Protein AF-A0A2M7X2H9-F1 (afdb_monomer)

Mean predicted aligned error: 3.69 Å

Radius of gyration: 14.56 Å; Cα contacts (8 Å, |Δi|>4): 134; chains: 1; bounding box: 46×22×44 Å

Nearest PDB structures (foldseek):
  6d32-assembly1_A  TM=3.679E-01  e=7.173E+00  Xenopus laevis
  6qgd-assembly1_A  TM=3.933E-01  e=9.334E+00  Escherichia coli O157:H7

Organism: NCBI:txid1975080

Foldseek 3Di:
DPPPDALVCQLVVLVQDDDPVLVVLLVVLLCVLLVNDDDDNVVSVVVSVVVSLVVLVPDPDPSSSLSNVLSVLSVVLVSCVSSVNPVSSLVSLVVSLVSCVVSVVVVSNVNSVVVSVVVVVVVVD

Solvent-accessible surface area (backbone atoms only — not comparable to full-atom values): 6693 Å² total; per-residue (Å²): 132,87,76,85,71,45,79,91,48,42,20,57,75,30,62,30,72,79,51,74,70,48,47,54,47,50,52,51,45,26,32,33,61,62,68,76,39,90,72,63,65,66,62,48,51,51,53,44,49,59,56,50,49,53,60,30,66,67,43,84,49,68,67,57,21,58,33,13,49,43,10,46,39,45,46,54,16,50,45,30,42,76,17,70,36,56,68,59,17,50,54,38,39,50,53,30,23,52,52,24,46,77,70,65,39,58,72,57,22,51,43,42,49,57,50,49,52,57,52,60,62,60,70,74,113

Secondary structure (DSSP, 8-state):
------GGGHHHHTT----HHHHHHHHHHHHHHTTSS---HHHHHHHHHHHHHHHHHT--SHHHHHHHHHHHHHHHHHHHHHTT-HHHHHHHHHHHHHHHHHTT-HHHHHHHHHHHHHHHHHTT-

Structure (mmCIF, N/CA/C/O backbone):
data_AF-A0A2M7X2H9-F1
#
_entry.id   AF-A0A2M7X2H9-F1
#
loop_
_atom_site.group_PDB
_atom_site.id
_atom_site.type_symbol
_atom_site.label_atom_id
_atom_site.label_alt_id
_atom_site.label_comp_id
_atom_site.label_asym_id
_atom_site.label_entity_id
_atom_site.label_seq_id
_atom_site.pdbx_PDB_ins_code
_atom_site.Cartn_x
_atom_site.Cartn_y
_atom_site.Cartn_z
_atom_site.occupancy
_atom_site.B_iso_or_equiv
_atom_site.auth_seq_id
_atom_site.auth_comp_id
_atom_site.auth_asym_id
_atom_site.auth_atom_id
_atom_site.pdbx_PDB_model_num
ATOM 1 N N . MET A 1 1 ? 5.270 -11.494 24.174 1.00 37.25 1 MET A N 1
ATOM 2 C CA . MET A 1 1 ? 4.783 -12.094 22.912 1.00 37.25 1 MET A CA 1
ATOM 3 C C . MET A 1 1 ? 5.388 -11.312 21.761 1.00 37.25 1 MET A C 1
ATOM 5 O O . MET A 1 1 ? 5.042 -10.151 21.602 1.00 37.25 1 MET A O 1
ATOM 9 N N . ILE A 1 2 ? 6.335 -11.891 21.016 1.00 37.28 2 ILE A N 1
ATOM 10 C CA . ILE A 1 2 ? 6.847 -11.263 19.790 1.00 37.28 2 ILE A CA 1
ATOM 11 C C . ILE A 1 2 ? 5.798 -11.537 18.719 1.00 37.28 2 ILE A C 1
ATOM 13 O O . ILE A 1 2 ? 5.728 -12.637 18.178 1.00 37.28 2 ILE A O 1
ATOM 17 N N . SER A 1 3 ? 4.923 -10.564 18.487 1.00 44.91 3 SER A N 1
ATOM 18 C CA . SER A 1 3 ? 4.001 -10.602 17.361 1.00 44.91 3 SER A CA 1
ATOM 19 C C . SER A 1 3 ? 4.825 -10.641 16.072 1.00 44.91 3 SER A C 1
ATOM 21 O O . SER A 1 3 ? 5.531 -9.688 15.748 1.00 44.91 3 SER A O 1
ATOM 23 N N . THR A 1 4 ? 4.778 -11.757 15.345 1.00 63.28 4 THR A N 1
ATOM 24 C CA . THR A 1 4 ? 5.411 -11.975 14.030 1.00 63.28 4 THR A CA 1
ATOM 25 C C . THR A 1 4 ? 4.660 -11.239 12.915 1.00 63.28 4 THR A C 1
ATOM 27 O O . THR A 1 4 ? 4.478 -11.748 11.808 1.00 63.28 4 THR A O 1
ATOM 30 N N . LEU A 1 5 ? 4.196 -10.025 13.203 1.00 76.25 5 LEU A N 1
ATOM 31 C CA . LEU A 1 5 ? 3.535 -9.152 12.249 1.00 76.25 5 LEU A CA 1
ATOM 32 C C . LEU A 1 5 ? 4.553 -8.768 11.166 1.00 76.25 5 LEU A C 1
ATOM 34 O O . LEU A 1 5 ? 5.559 -8.106 11.427 1.00 76.25 5 LEU A O 1
ATOM 38 N N . ARG A 1 6 ? 4.318 -9.263 9.950 1.00 89.06 6 ARG A N 1
ATOM 39 C CA . ARG A 1 6 ? 5.122 -8.971 8.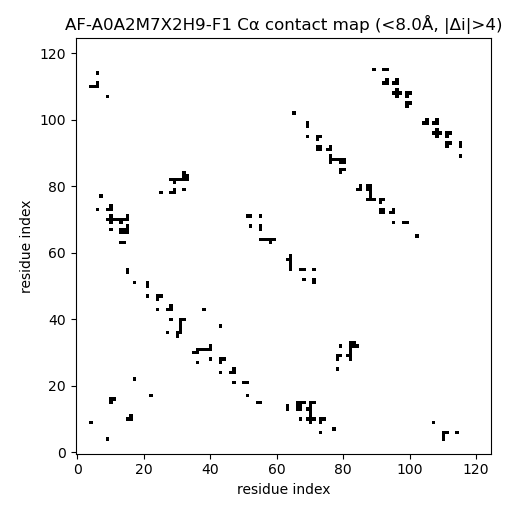761 1.00 89.06 6 ARG A CA 1
ATOM 40 C C . ARG A 1 6 ? 4.457 -7.862 7.961 1.00 89.06 6 ARG A C 1
ATOM 42 O O . ARG A 1 6 ? 3.237 -7.871 7.816 1.00 89.06 6 ARG A O 1
ATOM 49 N N . ILE A 1 7 ? 5.270 -6.984 7.370 1.00 95.25 7 ILE A N 1
ATOM 50 C CA . ILE A 1 7 ? 4.791 -5.882 6.522 1.00 95.25 7 ILE A CA 1
ATOM 51 C C . ILE A 1 7 ? 3.875 -6.372 5.391 1.00 95.25 7 ILE A C 1
ATOM 53 O O . ILE A 1 7 ? 2.856 -5.752 5.126 1.00 95.25 7 ILE A O 1
ATOM 57 N N . ASP A 1 8 ? 4.170 -7.543 4.816 1.00 96.06 8 ASP A N 1
ATOM 58 C CA . ASP A 1 8 ? 3.389 -8.158 3.732 1.00 96.06 8 ASP A CA 1
ATOM 59 C C . ASP A 1 8 ? 1.954 -8.525 4.144 1.00 96.06 8 ASP A C 1
ATOM 61 O O . ASP A 1 8 ? 1.077 -8.668 3.301 1.00 96.06 8 ASP A O 1
ATOM 65 N N . HIS A 1 9 ? 1.711 -8.730 5.440 1.00 94.38 9 HIS A N 1
ATOM 66 C CA . HIS A 1 9 ? 0.403 -9.138 5.955 1.00 94.38 9 HIS A CA 1
ATOM 67 C C . HIS A 1 9 ? -0.393 -7.962 6.524 1.00 94.38 9 HIS A C 1
ATOM 69 O O . HIS A 1 9 ? -1.586 -8.112 6.793 1.00 94.38 9 HIS A O 1
ATOM 75 N N . LEU A 1 10 ? 0.251 -6.806 6.727 1.00 95.81 10 LEU A N 1
ATOM 76 C CA . LEU A 1 10 ? -0.360 -5.659 7.389 1.00 95.81 10 LEU A CA 1
ATOM 77 C C . LEU A 1 10 ? -1.635 -5.159 6.700 1.00 95.81 10 LEU A C 1
ATOM 79 O O . LEU A 1 10 ? -2.604 -4.959 7.430 1.00 95.81 10 LEU A O 1
ATOM 83 N N . PRO A 1 11 ? -1.707 -5.024 5.359 1.00 97.81 11 PRO A N 1
ATOM 84 C CA . PRO A 1 11 ? -2.932 -4.582 4.693 1.00 97.81 11 PRO A CA 1
ATOM 85 C C . PRO A 1 11 ? -4.146 -5.426 5.093 1.00 97.81 11 PRO A C 1
ATOM 87 O O . PRO A 1 11 ? -5.130 -4.897 5.609 1.00 97.81 11 PRO A O 1
ATOM 90 N N . ARG A 1 12 ? -4.017 -6.756 5.009 1.00 95.69 12 ARG A N 1
ATOM 91 C CA . ARG A 1 12 ? -5.079 -7.698 5.385 1.00 95.69 12 ARG A CA 1
ATOM 92 C C . ARG A 1 12 ? -5.399 -7.669 6.880 1.00 95.69 12 ARG A C 1
ATOM 94 O O . ARG A 1 12 ? -6.569 -7.716 7.244 1.00 95.69 12 ARG A O 1
ATOM 101 N N . VAL A 1 13 ? -4.387 -7.598 7.750 1.00 95.31 13 VAL A N 1
ATOM 102 C CA . VAL A 1 13 ? -4.584 -7.504 9.215 1.00 95.31 13 VAL A CA 1
ATOM 103 C C . VAL A 1 13 ? -5.343 -6.230 9.592 1.00 95.31 13 VAL A C 1
ATOM 105 O O . VAL A 1 13 ? -6.159 -6.237 10.510 1.00 95.31 13 VAL A O 1
ATOM 108 N N . LEU A 1 14 ? -5.099 -5.149 8.858 1.00 96.62 14 LEU A N 1
ATOM 109 C CA . LEU A 1 14 ? -5.767 -3.862 9.008 1.00 96.62 14 LEU A CA 1
ATOM 110 C C . LEU A 1 14 ? -7.139 -3.804 8.327 1.00 96.62 14 LEU A C 1
ATOM 112 O O . LEU A 1 14 ? -7.810 -2.777 8.383 1.00 96.62 14 LEU A O 1
ATOM 116 N N . GLY A 1 15 ? -7.572 -4.901 7.710 1.00 96.25 15 GLY A N 1
ATOM 117 C CA . GLY A 1 15 ? -8.862 -4.999 7.050 1.00 96.25 15 GLY A CA 1
ATOM 118 C C . GLY A 1 15 ? -8.876 -4.471 5.620 1.00 96.25 15 GLY A C 1
ATOM 119 O O . GLY A 1 15 ? -9.917 -4.567 4.997 1.00 96.25 15 GLY A O 1
ATOM 120 N N . PHE A 1 16 ? -7.770 -3.981 5.056 1.00 97.88 16 PHE A N 1
ATOM 121 C CA . PHE A 1 16 ? -7.723 -3.673 3.627 1.00 97.88 16 PHE A CA 1
ATOM 122 C C . PHE A 1 16 ? -7.565 -4.965 2.819 1.00 97.88 16 PHE A C 1
ATOM 124 O O . PHE A 1 16 ? -6.532 -5.639 2.882 1.00 97.88 16 PHE A O 1
ATOM 131 N N . VAL A 1 17 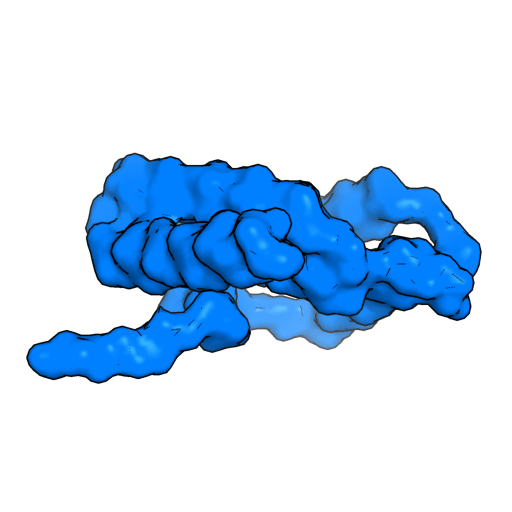? -8.605 -5.319 2.067 1.00 95.62 17 VAL A N 1
ATOM 132 C CA . VAL A 1 17 ? -8.624 -6.482 1.176 1.00 95.62 17 VAL A CA 1
ATOM 133 C C . VAL A 1 17 ? -8.878 -5.982 -0.237 1.00 95.62 17 VAL A C 1
ATOM 135 O O . VAL A 1 17 ? -9.903 -5.358 -0.501 1.00 95.62 17 VAL A O 1
ATOM 138 N N . GLU A 1 18 ? -7.930 -6.239 -1.136 1.00 96.94 18 GLU A N 1
ATOM 139 C CA . GLU A 1 18 ? -8.084 -5.901 -2.550 1.00 96.94 18 GLU A CA 1
ATOM 140 C C . GLU A 1 18 ? -9.224 -6.721 -3.173 1.00 96.94 18 GLU A C 1
ATOM 142 O O .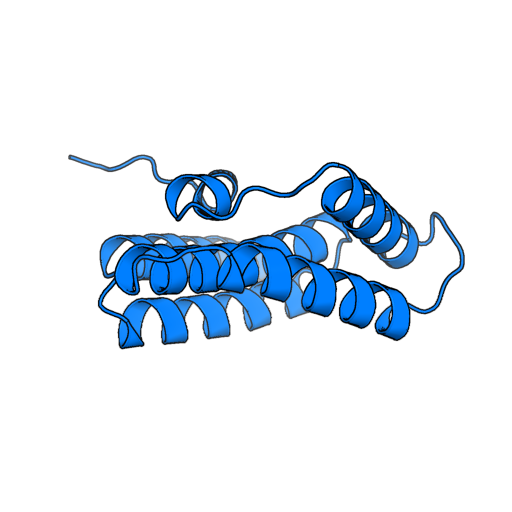 GLU A 1 18 ? -9.376 -7.912 -2.894 1.00 96.94 18 GLU A O 1
ATOM 147 N N . THR A 1 19 ? -10.011 -6.083 -4.038 1.00 97.06 19 THR A N 1
ATOM 148 C CA . THR A 1 19 ? -10.908 -6.770 -4.974 1.00 97.06 19 THR A CA 1
ATOM 149 C C . THR A 1 19 ? -10.114 -7.301 -6.169 1.00 97.06 19 THR A C 1
ATOM 151 O O . THR A 1 19 ? -8.987 -6.865 -6.410 1.00 97.06 19 THR A O 1
ATOM 154 N N . ASP A 1 20 ? -10.714 -8.184 -6.969 1.00 97.75 20 ASP A N 1
ATOM 155 C CA . ASP A 1 20 ? -10.080 -8.700 -8.191 1.00 97.75 20 ASP A CA 1
ATOM 156 C C . ASP A 1 20 ? -9.661 -7.569 -9.149 1.00 97.75 20 ASP A C 1
ATOM 158 O O . ASP A 1 20 ? -8.553 -7.586 -9.687 1.00 97.75 20 ASP A O 1
ATOM 162 N N . ASP A 1 21 ? -10.497 -6.537 -9.294 1.00 97.44 21 ASP A N 1
ATOM 163 C CA . ASP A 1 21 ? -10.185 -5.357 -10.109 1.00 97.44 21 ASP A CA 1
ATOM 164 C C . ASP A 1 21 ? -8.961 -4.595 -9.578 1.00 97.44 21 ASP A C 1
ATOM 166 O O . ASP A 1 21 ? -8.092 -4.183 -10.351 1.00 97.44 21 ASP A O 1
ATOM 170 N N . LEU A 1 22 ? -8.857 -4.422 -8.255 1.00 98.12 22 LEU A N 1
ATOM 171 C CA . LEU A 1 22 ? -7.704 -3.768 -7.631 1.00 98.12 22 LEU A CA 1
ATOM 172 C C . LEU A 1 22 ? -6.425 -4.581 -7.820 1.00 98.12 22 LEU A C 1
ATOM 174 O O . LEU A 1 22 ? -5.388 -4.001 -8.149 1.00 98.12 22 LEU A O 1
ATOM 178 N N . ILE A 1 23 ? -6.502 -5.907 -7.678 1.00 98.38 23 ILE A N 1
ATOM 179 C CA . ILE A 1 23 ? -5.371 -6.811 -7.914 1.00 98.38 23 ILE A CA 1
ATOM 180 C C . ILE A 1 23 ? -4.879 -6.663 -9.356 1.00 98.38 23 ILE A C 1
ATOM 182 O O . ILE A 1 23 ? -3.688 -6.435 -9.566 1.00 98.38 23 ILE A O 1
ATOM 186 N N . GLN A 1 24 ? -5.779 -6.695 -10.344 1.00 98.25 24 GLN A N 1
ATOM 187 C CA . GLN A 1 24 ? -5.408 -6.536 -11.755 1.00 98.25 24 GLN A CA 1
ATOM 188 C C . GLN A 1 24 ? -4.724 -5.191 -12.033 1.00 98.25 24 GLN A C 1
ATOM 190 O O . GLN A 1 24 ? -3.729 -5.127 -12.763 1.00 98.25 24 GLN A O 1
ATOM 195 N N . ILE A 1 25 ? -5.229 -4.101 -11.446 1.00 98.25 25 ILE A N 1
ATOM 196 C CA . ILE A 1 25 ? -4.622 -2.775 -11.605 1.00 98.25 25 ILE A CA 1
ATOM 197 C C . ILE A 1 25 ? -3.243 -2.735 -10.938 1.00 98.25 25 ILE A C 1
ATOM 199 O O . ILE A 1 25 ? -2.295 -2.241 -11.553 1.00 98.25 25 ILE A O 1
ATOM 203 N N . ARG A 1 26 ? -3.095 -3.285 -9.724 1.00 98.44 26 ARG A N 1
ATOM 204 C CA . ARG A 1 26 ? -1.807 -3.356 -9.019 1.00 98.44 26 ARG A CA 1
ATOM 205 C C . ARG A 1 26 ? -0.782 -4.181 -9.791 1.00 98.44 26 ARG A C 1
ATOM 207 O O . ARG A 1 26 ? 0.367 -3.764 -9.916 1.00 98.44 26 ARG A O 1
ATOM 214 N N . GLU A 1 27 ? -1.170 -5.327 -10.338 1.00 98.31 27 GLU A N 1
ATOM 215 C CA . GLU A 1 27 ? -0.285 -6.154 -11.163 1.00 98.31 27 GLU A CA 1
ATOM 216 C C . GLU A 1 27 ? 0.141 -5.422 -12.439 1.00 98.31 27 GLU A C 1
ATOM 218 O O . GLU A 1 27 ? 1.320 -5.436 -12.802 1.00 98.31 27 GLU A O 1
ATOM 223 N N . GLY A 1 28 ? -0.787 -4.703 -13.080 1.00 98.06 28 GLY A N 1
ATOM 224 C CA . GLY A 1 28 ? -0.482 -3.825 -14.208 1.00 98.06 28 GLY A CA 1
ATOM 225 C C . GLY A 1 28 ? 0.500 -2.713 -13.834 1.00 98.06 28 GLY A C 1
ATOM 226 O O . GLY A 1 28 ? 1.471 -2.478 -14.552 1.00 98.06 28 GLY A O 1
ATOM 227 N N . TRP A 1 29 ? 0.293 -2.070 -12.687 1.00 98.25 29 TRP A N 1
ATOM 228 C CA . TRP A 1 29 ? 1.184 -1.045 -12.151 1.00 98.25 29 TRP A CA 1
ATOM 229 C C . TRP A 1 29 ? 2.600 -1.578 -11.910 1.00 98.25 29 TRP A C 1
ATOM 231 O O . TRP A 1 29 ? 3.574 -0.969 -12.362 1.00 98.25 29 TRP A O 1
ATOM 241 N N . ILE A 1 30 ? 2.721 -2.736 -11.255 1.00 98.50 30 ILE A N 1
ATOM 242 C CA . ILE A 1 30 ? 3.999 -3.419 -11.020 1.00 98.50 30 ILE A CA 1
ATOM 243 C C . ILE A 1 30 ? 4.675 -3.753 -12.354 1.00 98.50 30 ILE A C 1
ATOM 245 O O . ILE A 1 30 ? 5.859 -3.466 -12.531 1.00 98.50 30 ILE A O 1
ATOM 249 N N . ALA A 1 31 ? 3.933 -4.298 -13.322 1.00 98.25 31 ALA A N 1
ATOM 250 C CA . ALA A 1 31 ? 4.469 -4.631 -14.639 1.00 98.25 31 ALA A CA 1
ATOM 251 C C . ALA A 1 31 ? 5.029 -3.402 -15.373 1.00 98.25 31 ALA A C 1
ATOM 253 O O . ALA A 1 31 ? 6.112 -3.489 -15.953 1.00 98.25 31 ALA A O 1
ATOM 254 N N . VAL A 1 32 ? 4.344 -2.255 -15.304 1.00 98.12 32 VAL A N 1
ATOM 255 C CA . VAL A 1 32 ? 4.839 -0.997 -15.886 1.00 98.12 32 VAL A CA 1
ATOM 256 C C . VAL A 1 32 ? 6.090 -0.506 -15.154 1.00 98.12 32 VAL A C 1
ATOM 258 O O . VAL A 1 32 ? 7.076 -0.150 -15.797 1.00 98.12 32 VAL A O 1
ATOM 261 N N . MET A 1 33 ? 6.115 -0.541 -13.816 1.00 97.81 33 MET A N 1
ATOM 262 C CA . MET A 1 33 ? 7.297 -0.127 -13.043 1.00 97.81 33 MET A CA 1
ATOM 263 C C . MET A 1 33 ? 8.543 -0.964 -13.354 1.00 97.81 33 MET A C 1
ATOM 265 O O . MET A 1 33 ? 9.641 -0.399 -13.377 1.00 97.81 33 MET A O 1
ATOM 269 N N . LEU A 1 34 ? 8.351 -2.261 -13.618 1.00 97.69 34 LEU A N 1
ATOM 270 C CA . LEU A 1 34 ? 9.384 -3.219 -14.022 1.00 97.69 34 LEU A CA 1
ATOM 271 C C . LEU A 1 34 ? 9.757 -3.142 -15.514 1.00 97.69 34 LEU A C 1
ATOM 273 O O . LEU A 1 34 ? 10.603 -3.916 -15.955 1.00 97.69 34 LEU A O 1
ATOM 277 N N . GLY A 1 35 ? 9.121 -2.272 -16.307 1.00 96.81 35 GLY A N 1
ATOM 278 C CA . GLY A 1 35 ? 9.364 -2.167 -17.751 1.00 96.81 35 GLY A CA 1
ATOM 279 C C . GLY A 1 35 ? 8.858 -3.362 -18.569 1.00 96.81 35 GLY A C 1
ATOM 280 O O . GLY A 1 35 ? 9.267 -3.541 -19.710 1.00 96.81 35 GLY A O 1
ATOM 281 N N . LYS A 1 36 ? 7.974 -4.194 -18.003 1.00 97.19 36 LYS A N 1
ATOM 282 C CA . LYS A 1 36 ? 7.374 -5.364 -18.675 1.00 97.19 36 LYS A CA 1
ATOM 283 C C . LYS A 1 36 ? 6.128 -5.015 -19.491 1.00 97.19 36 LYS A C 1
ATOM 285 O O . LYS A 1 36 ? 5.605 -5.864 -20.207 1.00 97.19 36 LYS A O 1
ATOM 290 N N . ARG A 1 37 ? 5.616 -3.796 -19.331 1.00 96.25 37 ARG A N 1
ATOM 291 C CA . ARG A 1 37 ? 4.418 -3.285 -19.992 1.00 96.25 37 ARG A CA 1
ATOM 292 C C . ARG A 1 37 ? 4.568 -1.782 -20.201 1.00 96.25 37 ARG A C 1
ATOM 294 O O . ARG A 1 37 ? 5.035 -1.086 -19.305 1.00 96.25 37 ARG A O 1
ATOM 301 N N . GLU A 1 38 ? 4.139 -1.283 -21.353 1.00 96.38 38 GLU A N 1
ATOM 302 C CA . GLU A 1 38 ? 4.013 0.157 -21.579 1.00 96.38 38 GLU A CA 1
ATOM 303 C C . GLU A 1 38 ? 2.768 0.708 -20.875 1.00 96.38 38 GLU A C 1
ATOM 305 O O . GLU A 1 38 ? 1.715 0.064 -20.826 1.00 96.38 38 GLU A O 1
ATOM 310 N N . GLY A 1 39 ? 2.874 1.913 -20.325 1.00 94.81 39 GLY A N 1
ATOM 311 C CA . GLY A 1 39 ? 1.747 2.583 -19.695 1.00 94.81 39 GLY A CA 1
ATOM 312 C C . GLY A 1 39 ? 2.161 3.820 -18.913 1.00 94.81 39 GLY A C 1
ATOM 313 O O . GLY A 1 39 ? 3.322 3.984 -18.536 1.00 94.81 39 GLY A O 1
ATOM 314 N N . ASN A 1 40 ? 1.189 4.686 -18.643 1.00 95.94 40 ASN A N 1
ATOM 315 C CA . ASN A 1 40 ? 1.381 5.838 -17.776 1.00 95.94 40 ASN A CA 1
ATOM 316 C C . ASN A 1 40 ? 1.228 5.411 -16.309 1.00 95.94 40 ASN A C 1
ATOM 318 O O . ASN A 1 40 ? 0.132 5.076 -15.861 1.00 95.94 40 ASN A O 1
ATOM 322 N N . ILE A 1 41 ? 2.329 5.430 -15.552 1.00 94.88 41 ILE A N 1
ATOM 323 C CA . ILE A 1 41 ? 2.327 5.064 -14.127 1.00 94.88 41 ILE A CA 1
ATOM 324 C C . ILE A 1 41 ? 1.380 5.964 -13.330 1.00 94.88 41 ILE A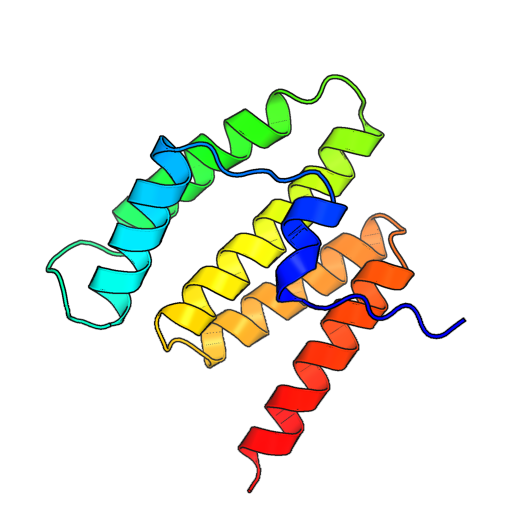 C 1
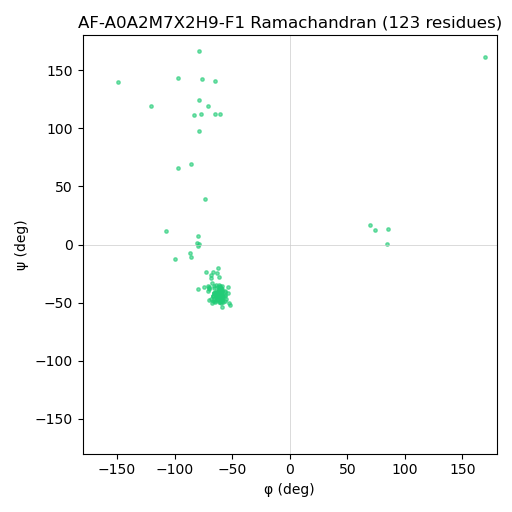ATOM 326 O O . ILE A 1 41 ? 0.707 5.462 -12.435 1.00 94.88 41 ILE A O 1
ATOM 330 N N . SER A 1 42 ? 1.314 7.261 -13.645 1.00 95.31 42 SER A N 1
ATOM 331 C CA . SER A 1 42 ? 0.469 8.208 -12.913 1.00 95.31 42 SER A CA 1
ATOM 332 C C . SER A 1 42 ? -1.003 7.822 -13.024 1.00 95.31 42 SER A C 1
ATOM 334 O O . SER A 1 42 ? -1.669 7.675 -12.006 1.00 95.31 42 SER A O 1
ATOM 336 N N . ASP A 1 43 ? -1.483 7.555 -14.239 1.00 97.25 43 ASP A N 1
ATOM 337 C CA . ASP A 1 43 ? -2.891 7.216 -14.478 1.00 97.25 43 ASP A CA 1
ATOM 338 C C . ASP A 1 43 ? -3.283 5.902 -13.790 1.00 97.25 43 ASP A C 1
ATOM 340 O O . ASP A 1 43 ? -4.364 5.789 -13.210 1.00 97.25 43 ASP A O 1
ATOM 344 N N . ILE A 1 44 ? -2.389 4.906 -13.816 1.00 97.38 44 ILE A N 1
ATOM 345 C CA . ILE A 1 44 ? -2.627 3.611 -13.167 1.00 97.38 44 ILE A CA 1
ATOM 346 C C . ILE A 1 44 ? -2.676 3.775 -11.643 1.00 97.38 44 ILE A C 1
ATOM 348 O O . ILE A 1 44 ? -3.572 3.221 -11.005 1.00 97.38 44 ILE A O 1
ATOM 352 N N . VAL A 1 45 ? -1.751 4.549 -11.064 1.00 96.38 45 VAL A N 1
ATOM 353 C CA . VAL A 1 45 ? -1.721 4.830 -9.619 1.00 96.38 45 VAL A CA 1
ATOM 354 C C . VAL A 1 45 ? -2.974 5.576 -9.188 1.00 96.38 45 VAL A C 1
ATOM 356 O O . VAL A 1 45 ? -3.615 5.156 -8.229 1.00 96.38 45 VAL A O 1
ATOM 359 N N . THR A 1 46 ? -3.365 6.627 -9.912 1.00 97.56 46 THR A N 1
ATOM 360 C CA . THR A 1 46 ? -4.592 7.380 -9.626 1.00 97.56 46 THR A CA 1
ATOM 361 C C . THR A 1 46 ? -5.814 6.471 -9.683 1.00 97.56 46 THR A C 1
ATOM 363 O O . THR A 1 46 ? -6.622 6.472 -8.758 1.00 97.56 46 THR A O 1
ATOM 366 N N . ARG A 1 47 ? -5.934 5.629 -10.718 1.00 97.75 47 ARG A N 1
ATOM 367 C CA . ARG A 1 47 ? -7.053 4.685 -10.831 1.00 97.75 47 ARG A CA 1
ATOM 368 C C . ARG A 1 47 ? -7.078 3.675 -9.682 1.00 97.75 47 ARG A C 1
ATOM 370 O O . ARG A 1 47 ? -8.152 3.410 -9.146 1.00 97.75 47 ARG A O 1
ATOM 377 N N . TYR A 1 48 ? -5.923 3.113 -9.319 1.00 98.31 48 TYR A N 1
ATOM 378 C CA . TYR A 1 48 ? -5.808 2.192 -8.188 1.00 98.31 48 TYR A CA 1
ATOM 379 C C . TYR A 1 48 ? -6.249 2.871 -6.890 1.00 98.31 48 TYR A C 1
ATOM 381 O O . TYR A 1 48 ? -7.101 2.339 -6.184 1.00 98.31 48 TYR A O 1
ATOM 389 N 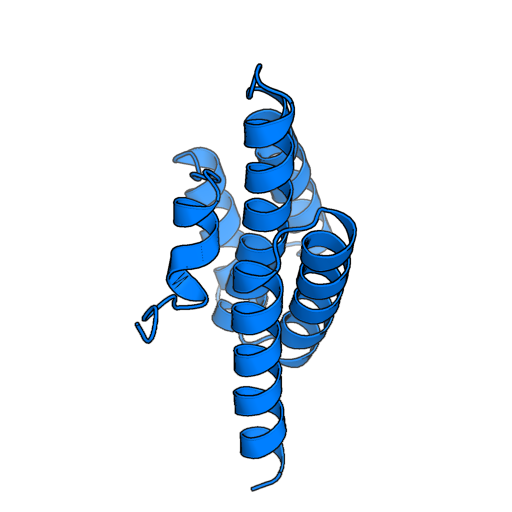N . GLN A 1 49 ? -5.714 4.061 -6.608 1.00 97.50 49 GLN A N 1
ATOM 390 C CA . GLN A 1 49 ? -6.015 4.806 -5.392 1.00 97.50 49 GLN A CA 1
ATOM 391 C C . GLN A 1 49 ? -7.507 5.137 -5.290 1.00 97.50 49 GLN A C 1
ATOM 393 O O . GLN A 1 49 ? -8.113 4.818 -4.274 1.00 97.50 49 GLN A O 1
ATOM 398 N N . CYS A 1 50 ? -8.125 5.675 -6.346 1.00 97.88 50 CYS A N 1
ATOM 399 C CA . CYS A 1 50 ? -9.549 6.017 -6.318 1.00 97.88 50 CYS A CA 1
ATOM 400 C C . CYS A 1 50 ? -10.446 4.800 -6.041 1.00 97.88 50 CYS A C 1
ATOM 402 O O . CYS A 1 50 ? -11.389 4.894 -5.259 1.00 97.88 50 CYS A O 1
ATOM 404 N N . LEU A 1 51 ? -10.172 3.647 -6.663 1.00 97.94 51 LEU A N 1
ATOM 405 C CA . LEU A 1 51 ? -10.951 2.428 -6.413 1.00 97.94 51 LEU A CA 1
ATOM 406 C C . LEU A 1 51 ? -10.682 1.851 -5.019 1.00 97.94 51 LEU A C 1
ATOM 408 O O . LEU A 1 51 ? -11.590 1.333 -4.374 1.00 97.94 51 LEU A O 1
ATOM 412 N N . ALA A 1 52 ? -9.448 1.949 -4.533 1.00 98.06 52 ALA A N 1
ATOM 413 C CA . ALA A 1 52 ? -9.092 1.462 -3.211 1.00 98.06 52 ALA A CA 1
ATOM 414 C C . ALA A 1 52 ? -9.703 2.324 -2.097 1.00 98.06 52 ALA A C 1
ATOM 416 O O . ALA A 1 52 ? -10.171 1.785 -1.095 1.00 98.06 52 ALA A O 1
ATOM 417 N N . GLU A 1 53 ? -9.766 3.641 -2.288 1.00 97.94 53 GLU A N 1
ATOM 418 C CA . GLU A 1 53 ? -10.462 4.566 -1.390 1.00 97.94 53 GLU A CA 1
ATOM 419 C C . GLU A 1 53 ? -11.959 4.242 -1.315 1.00 97.94 53 GLU A C 1
ATOM 421 O O . GLU A 1 53 ? -12.508 4.198 -0.220 1.00 97.94 53 GLU A O 1
ATOM 426 N N . GLN A 1 54 ? -12.602 3.870 -2.429 1.00 97.56 54 GLN A N 1
ATOM 427 C CA . GLN A 1 54 ? -13.997 3.403 -2.408 1.00 97.56 54 GLN A CA 1
ATOM 428 C C . GLN A 1 54 ? -14.187 2.136 -1.558 1.00 97.56 54 GLN A C 1
ATOM 430 O O . GLN A 1 54 ? -15.192 2.010 -0.854 1.00 97.56 54 GLN A O 1
ATOM 435 N N . VAL A 1 55 ? -13.226 1.203 -1.586 1.00 97.00 55 VAL A N 1
ATOM 436 C CA . VAL A 1 55 ? -13.246 0.018 -0.709 1.00 97.00 55 VAL A CA 1
ATOM 437 C C . VAL A 1 55 ? -13.137 0.433 0.760 1.00 97.00 55 VAL A C 1
ATOM 439 O O . VAL A 1 55 ? -13.897 -0.063 1.593 1.00 97.00 55 VAL A O 1
ATOM 442 N N . VAL A 1 56 ? -12.237 1.366 1.085 1.00 97.81 56 VAL A N 1
ATOM 443 C CA . VAL A 1 56 ? -12.080 1.898 2.449 1.00 97.81 56 VAL A CA 1
ATOM 444 C C . VAL A 1 56 ? -13.348 2.630 2.910 1.00 97.81 56 VAL A C 1
ATOM 446 O O . VAL A 1 56 ? -13.830 2.402 4.022 1.00 97.81 56 VAL A O 1
ATOM 449 N N . ASP A 1 57 ? -13.952 3.449 2.056 1.00 96.94 57 ASP A N 1
ATOM 450 C CA . ASP A 1 57 ? -15.173 4.196 2.368 1.00 96.94 57 ASP A CA 1
ATOM 451 C C . ASP A 1 57 ? -16.396 3.291 2.569 1.00 96.94 57 ASP A C 1
ATOM 453 O O . ASP A 1 57 ? -17.318 3.646 3.313 1.00 96.94 57 ASP A O 1
ATOM 457 N N . GLY A 1 58 ? -16.377 2.083 1.996 1.00 95.94 58 GLY A N 1
ATOM 458 C CA . GLY A 1 58 ? -17.388 1.049 2.213 1.00 95.94 58 GLY A CA 1
ATOM 459 C C . GLY A 1 58 ? -17.489 0.553 3.663 1.00 95.94 58 GLY A C 1
ATOM 460 O O . GLY A 1 58 ? -18.533 0.025 4.064 1.00 95.94 58 GLY A O 1
ATOM 461 N N . TYR A 1 59 ? -16.456 0.752 4.489 1.00 96.19 59 TYR A N 1
ATOM 462 C CA . TYR A 1 59 ? -16.510 0.416 5.913 1.00 96.19 59 TYR A CA 1
ATOM 463 C C . TYR A 1 59 ? -17.429 1.384 6.661 1.00 96.19 59 TYR A C 1
ATOM 465 O O . TYR A 1 59 ? -17.179 2.590 6.725 1.00 96.19 59 TYR A O 1
ATOM 473 N N . LYS A 1 60 ? -18.493 0.846 7.272 1.00 94.38 60 LYS A N 1
ATOM 474 C CA . LYS A 1 60 ? -19.467 1.624 8.060 1.00 94.38 60 LYS A CA 1
ATOM 475 C C . LYS A 1 60 ? -18.925 2.042 9.424 1.00 94.38 60 LYS A C 1
ATOM 477 O O . LYS A 1 60 ? -19.233 3.126 9.909 1.00 94.38 60 LYS A O 1
ATOM 482 N N . GLU A 1 61 ? -18.131 1.177 10.048 1.00 96.25 61 GLU A N 1
ATOM 483 C CA . GLU A 1 61 ? -17.528 1.454 11.346 1.00 96.25 61 GLU A CA 1
ATOM 484 C C . GLU A 1 61 ? -16.317 2.371 11.186 1.00 96.25 61 GLU A C 1
ATOM 486 O O . GLU A 1 61 ? -15.364 2.048 10.473 1.00 96.25 61 GLU A O 1
ATOM 491 N N . HIS A 1 62 ? -16.334 3.500 11.898 1.00 95.19 62 HIS A N 1
ATOM 492 C CA . HIS A 1 62 ? -15.273 4.505 11.847 1.00 95.19 62 HIS A CA 1
ATOM 493 C C . HIS A 1 62 ? -13.884 3.910 12.129 1.00 95.19 62 HIS A C 1
ATOM 495 O O . HIS A 1 62 ? -12.914 4.222 11.442 1.00 95.19 62 HIS A O 1
ATOM 501 N N . GLU A 1 63 ? -13.787 3.009 13.105 1.00 95.88 63 GLU A N 1
ATOM 502 C CA . GLU A 1 63 ? -12.519 2.383 13.474 1.00 95.88 63 GLU A CA 1
ATOM 503 C C . GLU A 1 63 ? -12.017 1.391 12.414 1.00 95.88 63 GLU A C 1
ATOM 505 O O . GLU A 1 63 ? -10.827 1.377 12.096 1.00 95.88 63 GLU A O 1
ATOM 510 N N . ALA A 1 64 ? -12.914 0.604 11.815 1.00 96.69 64 ALA A N 1
ATOM 511 C CA . ALA A 1 64 ? -12.561 -0.305 10.728 1.00 96.69 64 ALA A CA 1
ATOM 512 C C . ALA A 1 64 ? -12.074 0.468 9.493 1.00 96.69 64 ALA A C 1
ATOM 514 O O . ALA A 1 64 ? -11.042 0.121 8.921 1.00 96.69 64 ALA A O 1
ATOM 515 N N . ARG A 1 65 ? -12.743 1.578 9.152 1.00 97.56 65 ARG A N 1
ATOM 516 C CA . ARG A 1 65 ? -12.319 2.486 8.075 1.00 97.56 65 ARG A CA 1
ATOM 517 C C . ARG A 1 65 ? -10.924 3.056 8.326 1.00 97.56 65 ARG A C 1
ATOM 519 O O . ARG A 1 65 ? -10.074 3.028 7.442 1.00 97.56 65 ARG A O 1
ATOM 526 N N . ARG A 1 66 ? -10.654 3.535 9.547 1.00 97.56 66 ARG A N 1
ATOM 527 C CA . ARG A 1 66 ? -9.335 4.076 9.924 1.00 97.56 66 ARG A CA 1
ATOM 528 C C . ARG A 1 66 ? -8.220 3.047 9.779 1.00 97.56 66 ARG A C 1
ATOM 530 O O . ARG A 1 66 ? -7.139 3.408 9.320 1.00 97.56 66 ARG A O 1
ATOM 537 N N . LYS A 1 67 ? -8.471 1.791 10.159 1.00 97.25 67 LYS A N 1
ATOM 538 C CA . LYS A 1 67 ? -7.511 0.693 9.975 1.00 97.25 67 LYS A CA 1
ATOM 539 C C . LYS A 1 67 ? -7.302 0.392 8.494 1.00 97.25 67 LYS A C 1
ATOM 541 O O . LYS A 1 67 ? -6.157 0.388 8.048 1.00 97.25 67 LYS A O 1
ATOM 546 N N . ALA A 1 68 ? -8.383 0.246 7.728 1.00 98.06 68 ALA A N 1
ATOM 547 C CA . ALA A 1 68 ? -8.316 -0.033 6.297 1.00 98.06 68 ALA A CA 1
ATOM 548 C C . ALA A 1 68 ? -7.548 1.058 5.528 1.00 98.06 68 ALA A C 1
ATOM 550 O O . ALA A 1 68 ? -6.763 0.726 4.645 1.00 98.06 68 ALA A O 1
ATOM 551 N N . GLN A 1 69 ? -7.671 2.332 5.922 1.00 98.25 69 GLN A N 1
ATOM 552 C CA . GLN A 1 69 ? -6.881 3.426 5.345 1.00 98.25 69 GLN A CA 1
ATOM 553 C C . GLN A 1 69 ? -5.369 3.216 5.519 1.00 98.25 69 GLN A C 1
ATOM 555 O O . GLN A 1 69 ? -4.609 3.377 4.569 1.00 98.25 69 GLN A O 1
ATOM 560 N N . VAL A 1 70 ? -4.918 2.820 6.713 1.00 98.31 70 VAL A N 1
ATOM 561 C CA . VAL A 1 70 ? -3.496 2.501 6.942 1.00 98.31 70 VAL A CA 1
ATOM 562 C C . VAL A 1 70 ? -3.094 1.266 6.134 1.00 98.31 70 VAL A C 1
ATOM 564 O O . VAL A 1 70 ? -2.003 1.220 5.571 1.00 98.31 70 VAL A O 1
ATOM 567 N N . GLY A 1 71 ? -3.987 0.277 6.028 1.00 98.25 71 GLY A N 1
ATOM 568 C CA . GLY A 1 71 ? -3.775 -0.910 5.203 1.00 98.25 71 GLY A CA 1
ATOM 569 C C . GLY A 1 71 ? -3.561 -0.578 3.724 1.00 98.25 71 GLY A C 1
ATOM 570 O O . GLY A 1 71 ? -2.647 -1.128 3.111 1.00 98.25 71 GLY A O 1
ATOM 571 N N . LEU A 1 72 ? -4.335 0.364 3.180 1.00 98.50 72 LEU A N 1
ATOM 572 C CA . LEU A 1 72 ? -4.174 0.881 1.821 1.00 98.50 72 LEU A CA 1
ATOM 573 C C . LEU A 1 72 ? -2.798 1.533 1.622 1.00 98.50 72 LEU A C 1
ATOM 575 O O . LEU A 1 72 ? -2.090 1.172 0.682 1.00 98.50 72 LEU A O 1
ATOM 579 N N . LEU A 1 73 ? -2.382 2.430 2.523 1.00 98.44 73 LEU A N 1
ATOM 580 C CA . LEU A 1 73 ? -1.066 3.082 2.434 1.00 98.44 73 LEU A CA 1
ATOM 581 C C . LEU A 1 73 ? 0.071 2.051 2.396 1.00 98.44 73 LEU A C 1
ATOM 583 O O . LEU A 1 73 ? 0.963 2.122 1.548 1.00 98.44 73 LEU A O 1
ATOM 587 N N . VAL A 1 74 ? 0.002 1.035 3.262 1.00 98.44 74 VAL A N 1
ATOM 588 C CA . VAL A 1 74 ? 0.984 -0.057 3.266 1.00 98.44 74 VAL A CA 1
ATOM 589 C C . VAL A 1 74 ? 0.931 -0.856 1.959 1.00 98.44 74 VAL A C 1
ATOM 591 O O . VAL A 1 74 ? 1.984 -1.174 1.410 1.00 98.44 74 VAL A O 1
ATOM 594 N N . GLN A 1 75 ? -0.254 -1.157 1.420 1.00 98.62 75 GLN A N 1
ATOM 595 C CA . GLN A 1 75 ? -0.386 -1.892 0.158 1.00 98.62 75 GLN A CA 1
ATOM 596 C C . GLN A 1 75 ? 0.235 -1.134 -1.026 1.00 98.62 75 GLN A C 1
ATOM 598 O O . GLN A 1 75 ? 0.912 -1.742 -1.858 1.00 98.62 75 GLN A O 1
ATOM 603 N N . MET A 1 76 ? 0.055 0.188 -1.095 1.00 98.44 76 MET A N 1
ATOM 604 C CA . MET A 1 76 ? 0.677 1.019 -2.132 1.00 98.44 76 MET A CA 1
ATOM 605 C C . MET A 1 76 ? 2.205 0.985 -2.036 1.00 98.44 76 MET A C 1
ATOM 607 O O . MET A 1 76 ? 2.879 0.776 -3.049 1.00 98.44 76 MET A O 1
ATOM 611 N N . ALA A 1 77 ? 2.749 1.075 -0.818 1.00 98.38 77 ALA A N 1
ATOM 612 C CA . ALA A 1 77 ? 4.181 0.929 -0.586 1.00 98.38 77 ALA A CA 1
ATOM 613 C C . ALA A 1 77 ? 4.684 -0.450 -1.067 1.00 98.38 77 ALA A C 1
ATOM 615 O O . ALA A 1 77 ? 5.681 -0.548 -1.789 1.00 98.38 77 ALA A O 1
ATOM 616 N N . LEU A 1 78 ? 3.981 -1.534 -0.720 1.00 98.38 78 LEU A N 1
ATOM 617 C CA . LEU A 1 78 ? 4.339 -2.891 -1.151 1.00 98.38 78 LEU A CA 1
ATOM 618 C C . LEU A 1 78 ? 4.352 -3.024 -2.679 1.00 98.38 78 LEU A C 1
ATOM 620 O O . LEU A 1 78 ? 5.297 -3.587 -3.229 1.00 98.38 78 LEU A O 1
ATOM 624 N N . ALA A 1 79 ? 3.385 -2.432 -3.380 1.00 98.25 79 ALA A N 1
ATOM 625 C CA . ALA A 1 79 ? 3.384 -2.415 -4.839 1.00 98.25 79 ALA A CA 1
ATOM 626 C C . ALA A 1 79 ? 4.619 -1.697 -5.417 1.00 98.25 79 ALA A C 1
ATOM 628 O O . ALA A 1 79 ? 5.223 -2.185 -6.375 1.00 98.25 79 ALA A O 1
ATOM 629 N N . ARG A 1 80 ? 5.062 -0.578 -4.818 1.00 97.88 80 ARG A N 1
ATOM 630 C CA . ARG A 1 80 ? 6.317 0.096 -5.208 1.00 97.88 80 ARG A CA 1
ATOM 631 C C . ARG A 1 80 ? 7.534 -0.797 -5.003 1.00 97.88 80 ARG A C 1
ATOM 633 O O . ARG A 1 80 ? 8.382 -0.871 -5.895 1.00 97.88 80 ARG A O 1
ATOM 640 N N . ARG A 1 81 ? 7.616 -1.490 -3.864 1.00 97.81 81 ARG A N 1
ATOM 641 C CA . ARG A 1 81 ? 8.693 -2.450 -3.580 1.00 97.81 81 ARG A CA 1
ATOM 642 C C . ARG A 1 81 ? 8.735 -3.546 -4.640 1.00 97.81 81 ARG A C 1
ATOM 644 O O . ARG A 1 81 ? 9.797 -3.806 -5.201 1.00 97.81 81 ARG A O 1
ATOM 651 N N . ASP A 1 82 ? 7.589 -4.145 -4.932 1.00 98.19 82 ASP A N 1
ATOM 652 C CA . ASP A 1 82 ? 7.470 -5.253 -5.880 1.00 98.19 82 ASP A CA 1
ATOM 653 C C . ASP A 1 82 ? 7.741 -4.793 -7.328 1.00 98.19 82 ASP A C 1
ATOM 655 O O . ASP A 1 82 ? 8.240 -5.559 -8.151 1.00 98.19 82 ASP A O 1
ATOM 659 N N . GLY A 1 83 ? 7.513 -3.509 -7.621 1.00 97.69 83 GLY A N 1
ATOM 660 C CA . GLY A 1 83 ? 7.932 -2.836 -8.853 1.00 97.69 83 GLY A CA 1
ATOM 661 C C . GLY A 1 83 ? 9.399 -2.389 -8.900 1.00 97.69 83 GLY A C 1
ATOM 662 O O . GLY A 1 83 ? 9.773 -1.650 -9.811 1.00 97.69 83 GLY A O 1
ATOM 663 N N . GLY A 1 84 ? 10.226 -2.759 -7.917 1.00 96.31 84 GLY A N 1
ATOM 664 C CA . GLY A 1 84 ? 11.647 -2.395 -7.857 1.00 96.31 84 GLY A CA 1
ATOM 665 C C . GLY A 1 84 ? 11.923 -0.935 -7.472 1.00 96.31 84 GLY A C 1
ATOM 666 O O . GLY A 1 84 ? 13.047 -0.454 -7.617 1.00 96.31 84 GLY A O 1
ATOM 667 N N . ARG A 1 85 ? 10.925 -0.196 -6.976 1.00 95.75 85 ARG A N 1
ATOM 668 C CA . ARG A 1 85 ? 11.033 1.222 -6.594 1.00 95.75 85 ARG A CA 1
ATOM 669 C C . ARG A 1 85 ? 11.279 1.366 -5.093 1.00 95.75 85 ARG A C 1
ATOM 671 O O . ARG A 1 85 ? 10.447 1.905 -4.371 1.00 95.75 85 ARG A O 1
ATOM 678 N N . LEU A 1 86 ? 12.439 0.895 -4.629 1.00 95.75 86 LEU A N 1
ATOM 679 C CA . LEU A 1 86 ? 12.737 0.804 -3.194 1.00 95.75 86 LEU A CA 1
ATOM 680 C C . LEU A 1 86 ? 12.740 2.162 -2.464 1.00 95.75 86 LEU A C 1
ATOM 682 O O . LEU A 1 86 ? 12.270 2.225 -1.336 1.00 95.75 86 LEU A O 1
ATOM 686 N N . GLY A 1 87 ? 13.221 3.238 -3.098 1.00 94.69 87 GLY A N 1
ATOM 687 C CA . GLY A 1 87 ? 13.177 4.586 -2.510 1.00 94.69 87 GLY A CA 1
ATOM 688 C C . GLY A 1 87 ? 11.745 5.030 -2.200 1.00 94.69 87 GLY A C 1
ATOM 689 O O . GLY A 1 87 ? 11.420 5.283 -1.047 1.00 94.69 87 GLY A O 1
ATOM 690 N N . HIS A 1 88 ? 10.865 4.980 -3.208 1.00 96.12 88 HIS A N 1
ATOM 691 C CA . HIS A 1 88 ? 9.441 5.297 -3.045 1.00 96.12 88 HIS A CA 1
ATOM 692 C C . HIS A 1 88 ? 8.750 4.385 -2.023 1.00 96.12 88 HIS A C 1
ATOM 694 O O . HIS A 1 88 ? 7.961 4.865 -1.227 1.00 96.12 88 HIS A O 1
ATOM 700 N N . PHE A 1 89 ? 9.085 3.090 -1.981 1.00 97.62 89 PHE A N 1
ATOM 701 C CA . PHE A 1 89 ? 8.581 2.190 -0.937 1.00 97.62 89 PHE A CA 1
ATOM 702 C C . PHE A 1 89 ? 8.915 2.682 0.479 1.00 97.62 89 PHE A C 1
ATOM 704 O O . PHE A 1 89 ? 8.066 2.615 1.362 1.00 97.62 89 PHE A O 1
ATOM 711 N N . LEU A 1 90 ? 10.145 3.149 0.714 1.00 97.81 90 LEU A N 1
ATOM 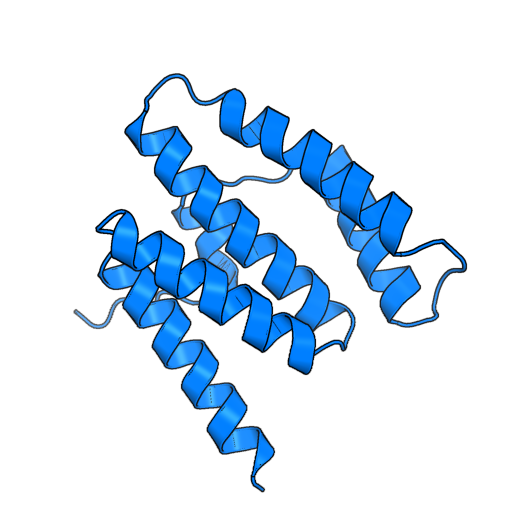712 C CA . LEU A 1 90 ? 10.548 3.640 2.033 1.00 97.81 90 LEU A CA 1
ATOM 713 C C . LEU A 1 90 ? 9.867 4.958 2.392 1.00 97.81 90 LEU A C 1
ATOM 715 O O . LEU A 1 90 ? 9.529 5.146 3.559 1.00 97.81 90 LEU A O 1
ATOM 719 N N . ASP A 1 91 ? 9.661 5.843 1.420 1.00 97.69 91 ASP A N 1
ATOM 720 C CA . ASP A 1 91 ? 8.953 7.105 1.636 1.00 97.69 91 ASP A CA 1
ATOM 721 C C . ASP A 1 91 ? 7.466 6.853 1.932 1.00 97.69 91 ASP A C 1
ATOM 723 O O . ASP A 1 91 ? 6.978 7.287 2.975 1.00 97.69 91 ASP A O 1
ATOM 727 N N . ASP A 1 92 ? 6.798 6.008 1.140 1.00 97.81 92 ASP A N 1
ATOM 728 C CA . ASP A 1 92 ? 5.405 5.605 1.374 1.00 97.81 92 ASP A CA 1
ATOM 729 C C . ASP A 1 92 ? 5.234 4.915 2.747 1.00 97.81 92 ASP A C 1
ATOM 731 O O . ASP A 1 92 ? 4.245 5.128 3.455 1.00 97.81 92 ASP A O 1
ATOM 735 N N . LEU A 1 93 ? 6.208 4.099 3.178 1.00 98.06 93 LEU A N 1
ATOM 736 C CA . LEU A 1 93 ? 6.175 3.490 4.512 1.00 98.06 93 LEU A CA 1
ATOM 737 C C . LEU A 1 93 ? 6.346 4.510 5.643 1.00 98.06 93 LEU A C 1
ATOM 739 O O . LEU A 1 93 ? 5.766 4.309 6.710 1.00 98.06 93 LEU A O 1
ATOM 743 N N . LYS A 1 94 ? 7.120 5.584 5.461 1.00 98.19 94 LYS A N 1
ATOM 744 C CA . LYS A 1 94 ? 7.233 6.643 6.480 1.00 98.19 94 LYS A CA 1
ATOM 745 C C . LYS A 1 94 ? 5.899 7.360 6.650 1.00 98.19 94 LYS A C 1
ATOM 747 O O . LYS A 1 94 ? 5.474 7.562 7.787 1.00 98.19 94 LYS A O 1
ATOM 752 N N . ASP A 1 95 ? 5.208 7.645 5.552 1.00 97.75 95 ASP A N 1
ATOM 753 C CA . ASP A 1 95 ? 3.876 8.248 5.590 1.00 97.75 95 ASP A CA 1
ATOM 754 C C . ASP A 1 95 ? 2.870 7.317 6.279 1.00 97.75 95 ASP A C 1
ATOM 756 O O . ASP A 1 95 ? 2.171 7.729 7.209 1.00 97.75 95 ASP A O 1
ATOM 760 N N . ALA A 1 96 ? 2.872 6.026 5.927 1.00 97.88 96 ALA A N 1
ATOM 761 C CA . ALA A 1 96 ? 2.041 5.021 6.590 1.00 97.88 96 ALA A CA 1
ATOM 762 C C . ALA A 1 96 ? 2.358 4.885 8.093 1.00 97.88 96 ALA A C 1
ATOM 764 O O . ALA A 1 96 ? 1.451 4.690 8.905 1.00 97.88 96 ALA A O 1
ATOM 765 N N . GLN A 1 97 ? 3.631 5.000 8.490 1.00 98.31 97 GLN A N 1
ATOM 766 C CA . GLN A 1 97 ? 4.043 4.980 9.895 1.00 98.31 97 GLN A CA 1
ATOM 767 C C . GLN A 1 97 ? 3.491 6.189 10.657 1.00 98.31 97 GLN A C 1
ATOM 769 O O . GLN A 1 97 ? 2.947 6.018 11.752 1.00 98.31 97 GLN A O 1
ATOM 774 N N . ILE A 1 98 ? 3.649 7.395 10.101 1.00 97.75 98 ILE A N 1
ATOM 775 C CA . ILE A 1 98 ? 3.158 8.645 10.698 1.00 97.75 98 ILE A CA 1
ATOM 776 C C . ILE A 1 98 ? 1.641 8.568 10.865 1.00 97.75 98 ILE A C 1
ATOM 778 O O . ILE A 1 98 ? 1.123 8.861 11.944 1.00 97.75 98 ILE A O 1
ATOM 782 N N . ASP A 1 99 ? 0.939 8.100 9.836 1.00 97.50 99 ASP A N 1
ATOM 783 C CA . ASP A 1 99 ? -0.510 7.952 9.855 1.00 97.50 99 ASP A CA 1
ATOM 784 C C . ASP A 1 99 ? -0.979 6.919 10.898 1.00 97.50 99 ASP A C 1
ATOM 786 O O . ASP A 1 99 ? -1.871 7.197 11.705 1.00 97.50 99 ASP A O 1
ATOM 790 N N . ALA A 1 100 ? -0.324 5.753 10.965 1.00 97.38 100 ALA A N 1
ATOM 791 C CA . ALA A 1 100 ? -0.611 4.725 11.965 1.00 97.38 100 ALA A CA 1
ATOM 792 C C . ALA A 1 100 ? -0.390 5.241 13.397 1.00 97.38 100 ALA A C 1
ATOM 794 O O . ALA A 1 100 ? -1.215 4.998 14.282 1.00 97.38 100 ALA A O 1
ATOM 795 N N . GLN A 1 101 ? 0.695 5.988 13.625 1.00 96.81 101 GLN A N 1
ATOM 796 C CA . GLN A 1 101 ? 0.998 6.599 14.917 1.00 96.81 101 GLN A CA 1
ATOM 797 C C . GLN A 1 101 ? -0.039 7.663 15.293 1.00 96.81 101 GLN A C 1
ATOM 799 O O . GLN A 1 101 ? -0.570 7.621 16.403 1.00 96.81 101 GLN A O 1
ATOM 804 N N . GLY A 1 102 ? -0.374 8.571 14.371 1.00 96.31 102 GLY A N 1
ATOM 805 C CA . GLY A 1 102 ? -1.394 9.602 14.580 1.00 96.31 102 GLY A CA 1
ATOM 806 C C . GLY A 1 102 ? -2.781 9.016 14.852 1.00 96.31 102 GLY A C 1
ATOM 807 O O . GLY A 1 102 ? -3.582 9.607 15.575 1.00 96.31 102 GLY A O 1
ATOM 808 N N . LYS A 1 103 ? -3.054 7.811 14.338 1.00 95.94 103 LYS A N 1
ATOM 809 C CA 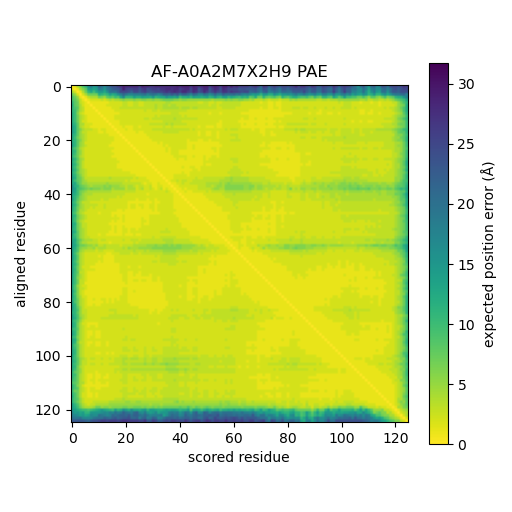. LYS A 1 103 ? -4.295 7.077 14.595 1.00 95.94 103 LYS A CA 1
ATOM 810 C C . LYS A 1 103 ? -4.283 6.215 15.867 1.00 95.94 103 LYS A C 1
ATOM 812 O O . LYS A 1 103 ? -5.345 5.721 16.249 1.00 95.94 103 LYS A O 1
ATOM 817 N N . GLY A 1 104 ? -3.145 6.078 16.550 1.00 95.88 104 GLY A N 1
ATOM 818 C CA . GLY A 1 104 ? -3.005 5.286 17.778 1.00 95.88 104 GLY A CA 1
ATOM 819 C C . GLY A 1 104 ? -2.728 3.793 17.554 1.00 95.88 104 GLY A C 1
ATOM 820 O O . GLY A 1 104 ? -2.806 3.007 18.497 1.00 95.88 104 GLY A O 1
ATOM 821 N N . PHE A 1 105 ? -2.377 3.373 16.336 1.00 95.88 105 PHE A N 1
ATOM 822 C CA . PHE A 1 105 ? -2.045 1.981 16.007 1.00 95.88 105 PHE A CA 1
ATOM 823 C C . PHE A 1 105 ? -0.570 1.679 16.298 1.00 95.88 105 PHE A C 1
ATOM 825 O O . PHE A 1 105 ? 0.240 1.484 15.391 1.00 95.88 105 PHE A O 1
ATOM 832 N N . VAL A 1 106 ? -0.212 1.652 17.585 1.00 94.94 106 VAL A N 1
ATOM 833 C CA . VAL A 1 106 ? 1.185 1.568 18.053 1.00 94.94 106 VAL A CA 1
ATOM 834 C C . VAL A 1 106 ? 1.926 0.350 17.492 1.00 94.94 106 VAL A C 1
ATOM 836 O O . VAL A 1 106 ? 3.016 0.505 16.942 1.00 94.94 106 VAL A O 1
ATOM 839 N N . ASP A 1 107 ? 1.334 -0.844 17.558 1.00 94.12 107 ASP A N 1
ATOM 840 C CA . ASP A 1 107 ? 1.981 -2.077 17.079 1.00 94.12 107 ASP A CA 1
ATOM 841 C C . ASP A 1 107 ? 2.238 -2.058 15.565 1.00 94.12 107 ASP A C 1
ATOM 843 O O . ASP A 1 107 ? 3.256 -2.557 15.080 1.00 94.12 107 ASP A O 1
ATOM 847 N N . VAL A 1 108 ? 1.334 -1.432 14.810 1.00 96.06 108 VAL A N 1
ATOM 848 C CA . VAL A 1 108 ? 1.443 -1.268 13.355 1.00 96.06 108 VAL A CA 1
ATOM 849 C C . VAL A 1 108 ? 2.567 -0.293 13.027 1.00 96.06 108 VAL A C 1
ATOM 851 O O . VAL A 1 108 ? 3.441 -0.616 12.225 1.00 96.06 108 VAL A O 1
ATOM 854 N N . ALA A 1 109 ? 2.602 0.862 13.698 1.00 97.06 109 ALA A N 1
ATOM 855 C CA . ALA A 1 109 ? 3.669 1.844 13.530 1.00 97.06 109 ALA A CA 1
ATOM 856 C C . ALA A 1 109 ? 5.049 1.248 13.872 1.00 97.06 109 ALA A C 1
ATOM 858 O O . ALA A 1 109 ? 6.021 1.483 13.153 1.00 97.06 109 ALA A O 1
ATOM 859 N N . VAL A 1 110 ? 5.140 0.425 14.924 1.00 95.75 110 VAL A N 1
ATOM 860 C CA . VAL A 1 110 ? 6.368 -0.302 15.288 1.00 95.75 110 VAL A CA 1
ATOM 861 C C . VAL A 1 110 ? 6.777 -1.293 14.196 1.00 95.75 110 VAL A C 1
ATOM 863 O O . VAL A 1 110 ? 7.938 -1.292 13.788 1.00 95.75 110 VAL A O 1
ATOM 866 N N . CYS A 1 111 ? 5.840 -2.092 13.676 1.00 95.69 111 CYS A N 1
ATOM 867 C CA . CYS A 1 111 ? 6.102 -3.037 12.586 1.00 95.69 111 CYS A CA 1
ATOM 868 C C . CYS A 1 111 ? 6.636 -2.332 11.322 1.00 95.69 111 CYS A C 1
ATOM 870 O O . CYS A 1 111 ? 7.624 -2.781 10.725 1.00 95.69 111 CYS A O 1
ATOM 872 N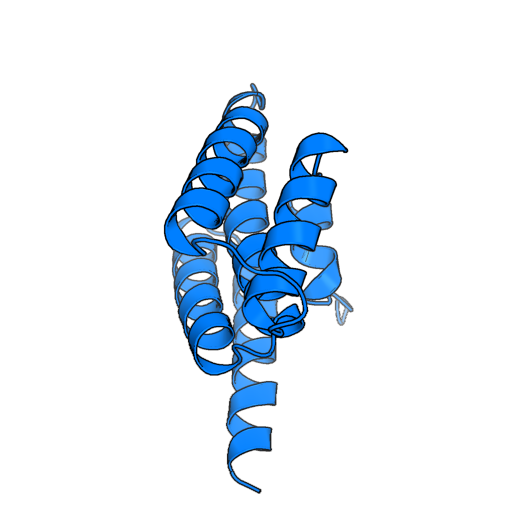 N . ILE A 1 112 ? 6.034 -1.200 10.941 1.00 97.25 112 ILE A N 1
ATOM 873 C CA . ILE A 1 112 ? 6.465 -0.397 9.789 1.00 97.25 112 ILE A CA 1
ATOM 874 C C . ILE A 1 112 ? 7.862 0.191 10.032 1.00 97.25 112 ILE A C 1
ATOM 876 O O . ILE A 1 112 ? 8.760 -0.008 9.213 1.00 97.25 112 ILE A O 1
ATOM 880 N N . ARG A 1 113 ? 8.096 0.825 11.189 1.00 96.56 113 ARG A N 1
ATOM 881 C CA . ARG A 1 113 ? 9.404 1.389 11.569 1.00 96.56 113 ARG A CA 1
ATOM 882 C C . ARG A 1 113 ? 10.517 0.343 11.525 1.00 96.56 113 ARG A C 1
ATOM 884 O O . ARG A 1 113 ? 11.603 0.597 11.001 1.00 96.56 113 ARG A O 1
ATOM 891 N N . ASP A 1 114 ? 10.269 -0.833 12.091 1.00 95.25 114 ASP A N 1
ATOM 892 C CA . ASP A 1 114 ? 11.262 -1.906 12.134 1.00 95.25 114 ASP A CA 1
ATOM 893 C C . ASP A 1 114 ? 11.530 -2.474 10.733 1.00 95.25 114 ASP A C 1
ATOM 895 O O . ASP A 1 114 ? 12.645 -2.912 10.444 1.00 95.25 114 ASP A O 1
ATOM 899 N N . THR A 1 115 ? 10.540 -2.420 9.837 1.00 95.62 115 THR A N 1
ATOM 900 C CA . THR A 1 115 ? 10.721 -2.731 8.415 1.00 95.62 115 THR A CA 1
ATOM 901 C C . THR A 1 115 ? 11.599 -1.687 7.728 1.00 95.62 115 THR A C 1
ATOM 903 O O . THR A 1 115 ? 12.595 -2.075 7.121 1.00 95.62 115 THR A O 1
ATOM 906 N N . ILE A 1 116 ? 11.311 -0.389 7.880 1.00 95.81 116 ILE A N 1
ATOM 907 C CA . ILE A 1 116 ? 12.122 0.709 7.318 1.00 95.81 116 ILE A CA 1
ATOM 908 C C . ILE A 1 116 ? 13.595 0.544 7.720 1.00 95.81 116 ILE A C 1
ATOM 910 O O . ILE A 1 116 ? 14.471 0.451 6.858 1.00 95.81 116 ILE A O 1
ATOM 914 N N . ARG A 1 117 ? 13.867 0.371 9.022 1.00 94.81 117 ARG A N 1
ATOM 915 C CA . ARG A 1 117 ? 15.230 0.192 9.556 1.00 94.81 117 ARG A CA 1
ATOM 916 C C . ARG A 1 117 ? 15.973 -0.983 8.922 1.00 94.81 117 ARG A C 1
ATOM 918 O O . ARG A 1 117 ? 17.161 -0.873 8.631 1.00 94.81 117 ARG A O 1
ATOM 925 N N . LYS A 1 118 ? 15.295 -2.114 8.692 1.00 91.94 118 LYS A N 1
ATOM 926 C CA . LYS A 1 118 ? 15.912 -3.294 8.059 1.00 91.94 118 LYS A CA 1
ATOM 927 C C . LYS A 1 118 ? 16.392 -3.002 6.638 1.00 91.94 118 LYS A C 1
ATOM 929 O O . LYS A 1 118 ? 17.424 -3.537 6.241 1.00 91.94 118 LYS A O 1
ATOM 934 N N . PHE A 1 119 ? 15.661 -2.192 5.876 1.00 90.00 119 PHE A N 1
ATOM 935 C CA . PHE A 1 119 ? 16.042 -1.832 4.510 1.00 90.00 119 PHE A CA 1
ATOM 936 C C . PHE A 1 119 ? 17.116 -0.739 4.476 1.00 90.00 119 PHE A C 1
ATOM 938 O O . PHE A 1 119 ? 18.055 -0.850 3.694 1.00 90.00 119 PHE A O 1
ATOM 945 N N . GLU A 1 120 ? 17.054 0.250 5.370 1.00 87.44 120 GLU A N 1
ATOM 946 C CA . GLU A 1 120 ? 18.080 1.300 5.466 1.00 87.44 120 GLU A CA 1
ATOM 947 C C . GLU A 1 120 ? 19.449 0.760 5.910 1.00 87.44 120 GLU A C 1
ATOM 949 O O . GLU A 1 120 ? 20.480 1.222 5.425 1.00 87.44 120 GLU A O 1
ATOM 954 N N . VAL A 1 121 ? 19.484 -0.241 6.798 1.00 76.94 121 VAL A N 1
ATOM 955 C CA . VAL A 1 121 ? 20.738 -0.904 7.205 1.00 76.94 121 VAL A CA 1
ATOM 956 C C . VAL A 1 121 ? 21.318 -1.746 6.065 1.00 76.94 121 VAL A C 1
ATOM 958 O O . VAL A 1 121 ? 22.529 -1.752 5.869 1.00 76.94 121 VAL A O 1
ATOM 961 N N . LYS A 1 122 ? 20.471 -2.427 5.283 1.00 65.19 122 LYS A N 1
ATOM 962 C CA . LYS A 1 122 ? 20.913 -3.246 4.141 1.00 65.19 122 LYS A CA 1
ATOM 963 C C . LYS A 1 122 ? 21.382 -2.428 2.936 1.00 65.19 122 LYS A C 1
ATOM 965 O O . LYS A 1 122 ? 22.163 -2.942 2.151 1.00 65.19 122 LYS A O 1
ATOM 970 N N . GLY A 1 123 ? 20.931 -1.182 2.788 1.00 57.34 123 GLY A N 1
ATOM 971 C CA . GLY A 1 123 ? 21.364 -0.281 1.712 1.00 57.34 123 GLY A CA 1
ATOM 972 C C . GLY A 1 123 ? 22.726 0.390 1.935 1.00 57.34 123 GLY A C 1
ATOM 973 O O . GLY A 1 123 ? 23.140 1.186 1.100 1.00 57.34 123 GLY A O 1
ATOM 974 N N . LYS A 1 124 ? 23.402 0.113 3.060 1.00 53.09 124 LYS A N 1
ATOM 975 C CA . LYS A 1 124 ? 24.724 0.665 3.416 1.00 53.09 124 LYS A CA 1
ATOM 976 C C . LYS A 1 124 ? 25.871 -0.356 3.308 1.00 53.09 124 LYS A C 1
ATOM 978 O O . LYS A 1 124 ? 26.948 -0.089 3.837 1.00 53.09 124 LYS A O 1
ATOM 983 N N . GLY A 1 125 ? 25.625 -1.516 2.694 1.00 40.44 125 GLY A N 1
ATOM 984 C CA . GLY A 1 125 ? 26.599 -2.599 2.506 1.00 40.44 125 GLY A CA 1
ATOM 985 C C . GLY A 1 125 ? 26.995 -2.786 1.053 1.00 40.44 125 GLY A C 1
ATOM 986 O O . GLY A 1 125 ? 26.136 -2.522 0.183 1.00 40.44 125 GLY A O 1
#

Sequence (125 aa):
MISTLRIDHLPRVLGFVETDDLIQIREGWIAVMLGKREGNISDIVTRYQCLAEQVVDGYKEHEARRKAQVGLLVQMALARRDGGRLGHFLDDLKDAQIDAQGKGFVDVAVCIRDTIRKFEVKGKG

pLDDT: mean 93.44, std 12.11, range [37.25, 98.62]